Protein AF-A0A1G1ZSR1-F1 (afdb_monomer_lite)

Radius of gyration: 41.09 Å; chains: 1; bounding box: 73×26×122 Å

pLDDT: mean 76.78, std 14.33, range [36.69, 96.44]

Foldseek 3Di:
DDDDDDDPPPVVVVVVVVVVVVVVVVVVVVVVVVVVVVVVVVVVVVVVVVVVVVVVVVVVVVVVVVCVCVPPVNVVVVCVVVVNDDDPDPPVVVPPPVVVVVPDDDD

Secondary structure (DSSP, 8-state):
-------TTHHHHHHHHHHHHHHHHHHHHHHHHHHHHHHHHHHHHHHHHHHHHHHHHHHHHHHHHHHHHS-HHHHHHHHHHTT----SS-TTTTTTHHHHHTTPPP-

Sequence (107 aa):
MTILQPNKNKFHLDSIFVLLIGAAILAAVLNIYLYSNIVSLRHGLSDNTDALQKSQAVNAELKNGLYKILGFDNLKKVASELALVKEARPGYLEAGVSVAASNLPQP

Organism: NCBI:txid1798409

Structure (mmCIF, N/CA/C/O backbone):
data_AF-A0A1G1ZSR1-F1
#
_entry.id   AF-A0A1G1ZSR1-F1
#
loop_
_atom_site.group_PDB
_atom_site.id
_atom_site.type_symbol
_atom_site.label_atom_id
_atom_site.label_alt_id
_atom_site.label_comp_id
_atom_site.label_asym_id
_atom_site.label_entity_id
_atom_site.label_seq_id
_atom_site.pdbx_PDB_ins_code
_atom_site.Cartn_x
_atom_site.Cartn_y
_atom_site.Cartn_z
_atom_site.occupancy
_atom_site.B_iso_or_equiv
_atom_site.auth_seq_id
_atom_site.auth_comp_id
_atom_site.auth_asym_id
_atom_site.auth_atom_id
_atom_site.pdbx_PDB_model_num
ATOM 1 N N . MET A 1 1 ? 42.337 13.866 -63.599 1.00 36.69 1 MET A N 1
ATOM 2 C CA . MET A 1 1 ? 41.996 12.660 -62.815 1.00 36.69 1 MET A CA 1
ATOM 3 C C . MET A 1 1 ? 41.468 13.149 -61.476 1.00 36.69 1 MET A C 1
ATOM 5 O O . MET A 1 1 ? 42.222 13.785 -60.752 1.00 36.69 1 MET A O 1
ATOM 9 N N . THR A 1 2 ? 40.174 12.991 -61.203 1.00 52.00 2 THR A N 1
ATOM 10 C CA . THR A 1 2 ? 39.539 13.580 -60.012 1.00 52.00 2 THR A CA 1
ATOM 11 C C . THR A 1 2 ? 39.40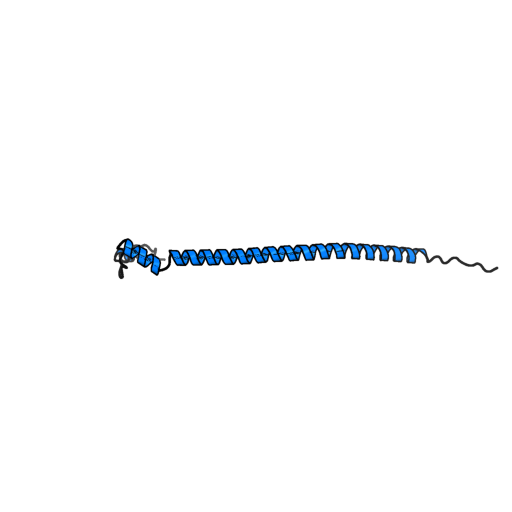2 12.498 -58.953 1.00 52.00 2 THR A C 1
ATOM 13 O O . THR A 1 2 ? 38.673 11.528 -59.142 1.00 52.00 2 THR A O 1
ATOM 16 N N . ILE A 1 3 ? 40.159 12.635 -57.868 1.00 59.31 3 ILE A N 1
ATOM 17 C CA . ILE A 1 3 ? 40.158 11.686 -56.757 1.00 59.31 3 ILE A CA 1
ATOM 18 C C . ILE A 1 3 ? 38.944 12.005 -55.880 1.00 59.31 3 ILE A C 1
ATOM 20 O O . ILE A 1 3 ? 38.925 13.022 -55.189 1.00 59.31 3 ILE A O 1
ATOM 24 N N . LEU A 1 4 ? 37.920 11.148 -55.920 1.00 64.50 4 LEU A N 1
ATOM 25 C CA . LEU A 1 4 ? 36.829 11.177 -54.947 1.00 64.50 4 LEU A CA 1
ATOM 26 C C . LEU A 1 4 ? 37.350 10.647 -53.608 1.00 64.50 4 LEU A C 1
ATOM 28 O O . LEU A 1 4 ? 37.679 9.470 -53.472 1.00 64.50 4 LEU A O 1
ATOM 32 N N . GLN A 1 5 ? 37.435 11.528 -52.616 1.00 64.94 5 GLN A N 1
ATOM 33 C CA . GLN A 1 5 ? 37.807 11.165 -51.254 1.00 64.94 5 GLN A CA 1
ATOM 34 C C . GLN A 1 5 ? 36.582 10.573 -50.527 1.00 64.94 5 GLN A C 1
ATOM 36 O O . GLN A 1 5 ? 35.525 11.207 -50.512 1.00 64.94 5 GLN A O 1
ATOM 41 N N . PRO A 1 6 ? 36.676 9.378 -49.915 1.00 64.94 6 PRO A N 1
ATOM 42 C CA . PRO A 1 6 ? 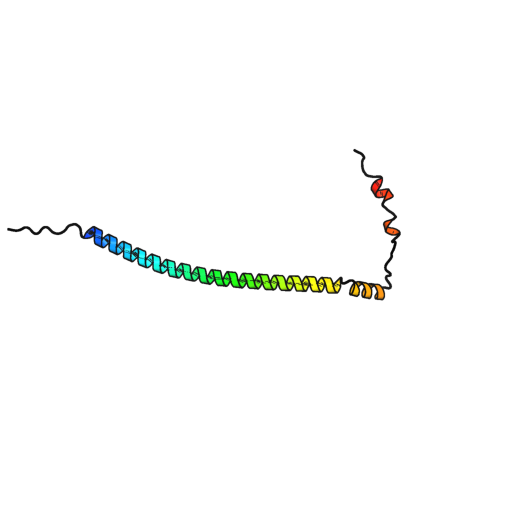35.559 8.797 -49.182 1.00 64.94 6 PRO A CA 1
ATOM 43 C C . PRO A 1 6 ? 35.329 9.564 -47.873 1.00 64.94 6 PRO A C 1
ATOM 45 O O . PRO A 1 6 ? 36.260 9.824 -47.110 1.00 64.94 6 PRO A O 1
ATOM 48 N N . ASN A 1 7 ? 34.070 9.925 -47.617 1.00 65.38 7 ASN A N 1
ATOM 49 C CA . ASN A 1 7 ? 33.633 10.627 -46.412 1.00 65.38 7 ASN A CA 1
ATOM 50 C C . ASN A 1 7 ? 33.918 9.779 -45.154 1.00 65.38 7 ASN A C 1
ATOM 52 O O . ASN A 1 7 ? 33.242 8.779 -44.908 1.00 65.38 7 ASN A O 1
ATOM 56 N N . LYS A 1 8 ? 34.912 10.197 -44.359 1.00 62.03 8 LYS A N 1
ATOM 57 C CA . LYS A 1 8 ? 35.401 9.495 -43.158 1.00 62.03 8 LYS A CA 1
ATOM 58 C C . LYS A 1 8 ? 34.501 9.652 -41.920 1.00 62.03 8 LYS A C 1
ATOM 60 O O . LYS A 1 8 ? 34.780 9.028 -40.904 1.00 62.03 8 LYS A O 1
ATOM 65 N N . ASN A 1 9 ? 33.422 10.443 -41.983 1.00 62.09 9 ASN A N 1
ATOM 66 C CA . ASN A 1 9 ? 32.630 10.815 -40.799 1.00 62.09 9 ASN A CA 1
ATOM 67 C C . ASN A 1 9 ? 31.387 9.937 -40.529 1.00 62.09 9 ASN A C 1
ATOM 69 O O . ASN A 1 9 ? 30.563 10.271 -39.682 1.00 62.09 9 ASN A O 1
ATOM 73 N N . LYS A 1 10 ? 31.212 8.820 -41.248 1.00 62.44 10 LYS A N 1
ATOM 74 C CA . LYS A 1 10 ? 30.015 7.965 -41.107 1.00 62.44 10 LYS A CA 1
ATOM 75 C C . LYS A 1 10 ? 29.951 7.205 -39.774 1.00 62.44 10 LYS A C 1
ATOM 77 O O . LYS A 1 10 ? 28.866 6.976 -39.258 1.00 62.44 10 LYS A O 1
ATOM 82 N N . PHE A 1 11 ? 31.103 6.885 -39.182 1.00 61.72 11 PHE A N 1
ATOM 83 C CA . PHE A 1 11 ? 31.181 6.016 -38.001 1.00 61.72 11 PHE A CA 1
ATOM 84 C C . PHE A 1 11 ? 30.565 6.642 -36.734 1.00 61.72 11 PHE A C 1
ATOM 86 O O . PHE A 1 11 ? 29.959 5.946 -35.923 1.00 61.72 11 PHE A O 1
ATOM 93 N N . HIS A 1 12 ? 30.676 7.966 -36.572 1.00 69.62 12 HIS A N 1
ATOM 94 C CA . HIS A 1 12 ? 30.125 8.660 -35.403 1.00 69.62 12 HIS A CA 1
ATOM 95 C C . HIS A 1 12 ? 28.597 8.775 -35.445 1.00 69.62 12 HIS A C 1
ATOM 97 O O . HIS A 1 12 ? 27.953 8.641 -34.406 1.00 69.62 12 HIS A O 1
ATOM 103 N N . LEU A 1 13 ? 28.011 8.986 -36.629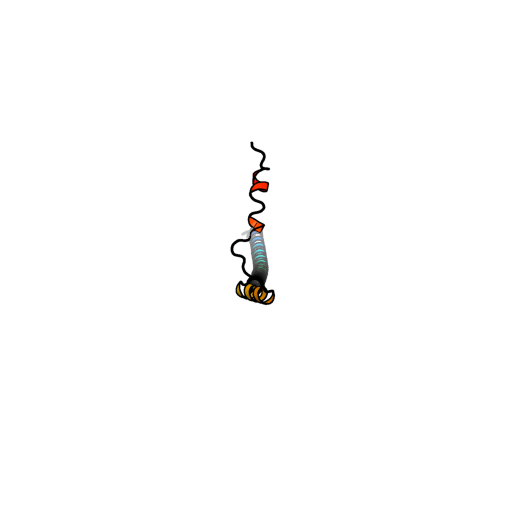 1.00 76.75 13 LEU A N 1
ATOM 104 C CA . LEU A 1 13 ? 26.558 9.099 -36.779 1.00 76.75 13 LEU A CA 1
ATOM 105 C C . LEU A 1 13 ? 25.860 7.762 -36.512 1.00 76.75 13 LEU A C 1
ATOM 107 O O . LEU A 1 13 ? 24.897 7.735 -35.749 1.00 76.75 13 LEU A O 1
ATOM 111 N N . ASP A 1 14 ? 26.384 6.656 -37.042 1.00 80.75 14 ASP A N 1
ATOM 112 C CA . ASP A 1 14 ? 25.817 5.323 -36.796 1.00 80.75 14 ASP A CA 1
ATOM 113 C C . ASP A 1 14 ? 25.849 4.962 -35.302 1.00 80.75 14 ASP A C 1
ATOM 115 O O . ASP A 1 14 ? 24.861 4.471 -34.754 1.00 80.75 14 ASP A O 1
ATOM 119 N N . SER A 1 15 ? 26.939 5.291 -34.599 1.00 83.56 15 SER A N 1
ATOM 120 C CA . SER A 1 15 ? 27.039 5.059 -33.153 1.00 83.56 15 SER A CA 1
ATOM 121 C C . SER A 1 15 ? 26.015 5.868 -32.347 1.00 83.56 15 SER A C 1
ATOM 123 O O . SER A 1 15 ? 25.496 5.367 -31.349 1.00 83.56 15 SER A O 1
ATOM 125 N N . ILE A 1 16 ? 25.714 7.103 -32.761 1.00 88.44 16 ILE A N 1
ATOM 126 C CA . ILE A 1 16 ? 24.693 7.939 -32.114 1.00 88.44 16 ILE A CA 1
ATOM 127 C C . ILE A 1 16 ? 23.299 7.342 -32.330 1.00 88.44 16 ILE A C 1
ATOM 129 O O . ILE A 1 16 ? 22.515 7.279 -31.385 1.00 88.44 16 ILE A O 1
ATOM 133 N N . PHE A 1 17 ? 22.995 6.860 -33.538 1.00 89.94 17 PHE A N 1
ATOM 134 C CA . PHE A 1 17 ? 21.707 6.225 -33.827 1.00 89.94 17 PHE A CA 1
ATOM 135 C C . PHE A 1 17 ? 21.486 4.957 -33.001 1.00 89.94 17 PHE A C 1
ATOM 137 O O . PHE A 1 17 ? 20.409 4.781 -32.433 1.00 89.94 17 PHE A O 1
ATOM 144 N N . VAL A 1 18 ? 22.508 4.109 -32.868 1.00 92.12 18 VAL A N 1
ATOM 145 C CA . VAL A 1 18 ? 22.430 2.902 -32.029 1.00 92.12 18 VAL A CA 1
ATOM 146 C C . VAL A 1 18 ? 22.172 3.265 -30.565 1.00 92.12 18 VAL A C 1
ATOM 148 O O . VAL A 1 18 ? 21.327 2.647 -29.916 1.00 92.12 18 VAL A O 1
ATOM 151 N N . LEU A 1 19 ? 22.839 4.302 -30.052 1.00 94.31 19 LEU A N 1
ATOM 152 C CA . LEU A 1 19 ? 22.633 4.777 -28.684 1.00 94.31 19 LEU A CA 1
ATOM 153 C C . LEU A 1 19 ? 21.216 5.328 -28.473 1.00 94.31 19 LEU A C 1
ATOM 155 O O . LEU A 1 19 ? 20.590 5.025 -27.460 1.00 94.31 19 LEU A O 1
ATOM 159 N N . LEU A 1 20 ? 20.687 6.084 -29.437 1.00 95.19 20 LEU A N 1
ATOM 160 C CA . LEU A 1 20 ? 19.323 6.618 -29.396 1.00 95.19 20 LEU A CA 1
ATOM 161 C C . LEU A 1 20 ? 18.270 5.506 -29.380 1.00 95.19 20 LEU A C 1
ATOM 163 O O . LEU A 1 20 ? 17.332 5.554 -28.585 1.00 95.19 20 LEU A O 1
ATOM 167 N N . ILE A 1 21 ? 18.445 4.487 -30.221 1.00 95.25 21 ILE A N 1
ATOM 168 C CA . ILE A 1 21 ? 17.553 3.323 -30.269 1.00 95.25 21 ILE A CA 1
ATOM 169 C C . ILE A 1 21 ? 17.622 2.553 -28.945 1.00 95.25 21 ILE A C 1
ATOM 171 O O . ILE A 1 21 ? 16.584 2.219 -28.373 1.00 95.25 21 ILE A O 1
ATOM 175 N N . GLY A 1 22 ? 18.826 2.327 -28.412 1.00 95.75 22 GLY A N 1
ATOM 176 C CA . GLY A 1 22 ? 19.009 1.686 -27.110 1.00 95.75 22 GLY A CA 1
ATOM 177 C C . GLY A 1 22 ? 18.342 2.464 -25.972 1.00 95.75 22 GLY A C 1
ATOM 178 O O . GLY A 1 22 ? 17.633 1.879 -25.153 1.00 95.75 22 GLY A O 1
ATOM 179 N N . ALA A 1 23 ? 18.497 3.790 -25.955 1.00 95.25 23 ALA A N 1
ATOM 180 C CA . ALA A 1 23 ? 17.854 4.663 -24.978 1.00 95.25 23 ALA A CA 1
ATOM 181 C C . ALA A 1 23 ? 16.321 4.628 -25.086 1.00 95.25 23 ALA A C 1
ATOM 183 O O . ALA A 1 23 ? 15.640 4.577 -24.064 1.00 95.25 23 ALA A O 1
ATOM 184 N N . ALA A 1 24 ? 15.770 4.597 -26.303 1.00 95.75 24 ALA A N 1
ATOM 185 C CA . ALA A 1 24 ? 14.328 4.501 -26.523 1.00 95.75 24 ALA A CA 1
ATOM 186 C C . ALA A 1 24 ? 13.751 3.171 -26.010 1.00 95.75 24 ALA A C 1
ATOM 188 O O . ALA A 1 24 ? 12.708 3.160 -25.355 1.00 95.75 24 ALA A O 1
ATOM 189 N N . ILE A 1 25 ? 14.449 2.056 -26.247 1.00 96.44 25 ILE A N 1
ATOM 190 C CA . ILE A 1 25 ? 14.047 0.736 -25.743 1.00 96.44 25 ILE A CA 1
ATOM 191 C C . ILE A 1 25 ? 14.099 0.711 -24.212 1.00 96.44 25 ILE A C 1
ATOM 193 O O . ILE A 1 25 ? 13.139 0.285 -23.572 1.00 96.44 25 ILE A O 1
ATOM 197 N N . LEU A 1 26 ? 15.181 1.216 -23.613 1.00 96.19 26 LEU A N 1
ATOM 198 C CA . LEU A 1 26 ? 15.302 1.318 -22.157 1.00 96.19 26 LEU A CA 1
ATOM 199 C C . LEU A 1 26 ? 14.186 2.170 -21.551 1.00 96.19 26 LEU A C 1
ATOM 201 O O . LEU A 1 26 ? 13.580 1.764 -20.561 1.00 96.19 26 LEU A O 1
ATOM 205 N N . ALA A 1 27 ? 13.876 3.314 -22.162 1.00 95.12 27 ALA A N 1
ATOM 206 C CA . ALA A 1 27 ? 12.787 4.178 -21.724 1.00 95.12 27 ALA A CA 1
ATOM 207 C C . ALA A 1 27 ? 11.428 3.466 -21.796 1.00 95.12 27 ALA A C 1
ATOM 209 O O . ALA A 1 27 ? 10.634 3.583 -20.864 1.00 95.12 27 ALA A O 1
ATOM 210 N N . ALA A 1 28 ? 11.168 2.690 -22.853 1.00 95.00 28 ALA A N 1
ATOM 211 C CA . ALA A 1 28 ? 9.933 1.919 -22.986 1.00 95.00 28 ALA A CA 1
ATOM 212 C C . ALA A 1 28 ? 9.799 0.850 -21.888 1.00 95.00 28 ALA A C 1
ATOM 214 O O . ALA A 1 28 ? 8.752 0.752 -21.247 1.00 95.00 28 ALA A O 1
ATOM 215 N N . VAL A 1 29 ? 10.869 0.095 -21.618 1.00 95.50 29 VAL A N 1
ATOM 216 C CA . VAL A 1 29 ? 10.890 -0.925 -20.555 1.00 95.50 29 VAL A CA 1
ATOM 217 C C . VAL A 1 29 ? 10.690 -0.290 -19.178 1.00 95.50 29 VAL A C 1
ATOM 219 O O . VAL A 1 29 ? 9.869 -0.765 -18.392 1.00 95.50 29 VAL A O 1
ATOM 222 N N . LEU A 1 30 ? 11.386 0.817 -18.898 1.00 94.94 30 LEU A N 1
AT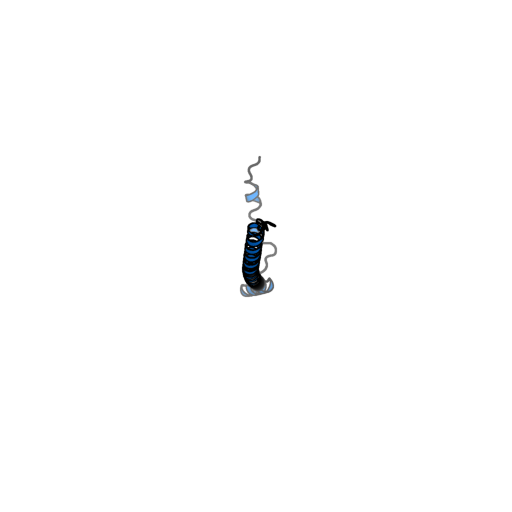OM 223 C CA . LEU A 1 30 ? 11.217 1.584 -17.663 1.00 94.94 30 LEU A CA 1
ATOM 224 C C . LEU A 1 30 ? 9.780 2.068 -17.491 1.00 94.94 30 LEU A C 1
ATOM 226 O O . LEU A 1 30 ? 9.240 1.974 -16.395 1.00 94.94 30 LEU A O 1
ATOM 230 N N . ASN A 1 31 ? 9.144 2.549 -18.557 1.00 93.50 31 ASN A N 1
ATOM 231 C CA . ASN A 1 31 ? 7.777 3.051 -18.495 1.00 93.50 31 ASN A CA 1
ATOM 232 C C . ASN A 1 31 ? 6.782 1.942 -18.115 1.00 93.50 31 ASN A C 1
ATOM 234 O O . ASN A 1 31 ? 5.982 2.114 -17.197 1.00 93.50 31 ASN A O 1
ATOM 238 N N . ILE A 1 32 ? 6.906 0.765 -18.737 1.00 93.75 32 ILE A N 1
ATOM 239 C CA . ILE A 1 32 ? 6.093 -0.413 -18.395 1.00 93.75 32 ILE A CA 1
ATOM 240 C C . ILE A 1 32 ? 6.308 -0.808 -16.926 1.00 93.75 32 ILE A C 1
ATOM 242 O O . ILE A 1 32 ? 5.344 -1.033 -16.191 1.00 93.75 32 ILE A O 1
ATOM 246 N N . TYR A 1 33 ? 7.564 -0.846 -16.473 1.00 94.81 33 TYR A N 1
ATOM 247 C CA . TYR A 1 33 ? 7.900 -1.185 -15.091 1.00 94.81 33 TYR A CA 1
ATOM 248 C C . TYR A 1 33 ? 7.356 -0.163 -14.080 1.00 94.81 33 TYR A C 1
ATOM 250 O O . TYR A 1 33 ? 6.789 -0.546 -13.052 1.00 94.81 33 TYR A O 1
ATOM 258 N N . LEU A 1 34 ? 7.488 1.137 -14.365 1.00 92.88 34 LEU A N 1
ATOM 259 C CA . LEU A 1 34 ? 6.939 2.202 -13.525 1.00 92.88 34 LEU A CA 1
ATOM 260 C C . LEU A 1 34 ? 5.419 2.103 -13.449 1.00 92.88 34 LEU A C 1
ATOM 262 O O . LEU A 1 34 ? 4.864 2.172 -12.355 1.00 92.88 34 LEU A O 1
ATOM 266 N N . TYR A 1 35 ? 4.750 1.902 -14.584 1.00 93.12 35 TYR A N 1
ATOM 267 C CA . TYR A 1 35 ? 3.300 1.769 -14.623 1.00 93.12 35 TYR A CA 1
ATOM 268 C C . TYR A 1 35 ? 2.823 0.594 -13.765 1.00 93.12 35 TYR A C 1
ATOM 270 O O . TYR A 1 35 ? 1.945 0.765 -12.919 1.00 93.12 35 TYR A O 1
ATOM 278 N N . SER A 1 36 ? 3.455 -0.576 -13.909 1.00 90.62 36 SER A N 1
ATOM 279 C CA . SER A 1 36 ? 3.126 -1.754 -13.102 1.00 90.62 36 SER A CA 1
ATOM 280 C C . SER A 1 36 ? 3.300 -1.491 -11.604 1.00 90.62 36 SER A C 1
ATOM 282 O O . SER A 1 36 ? 2.440 -1.869 -10.807 1.00 90.62 36 SER A O 1
ATOM 284 N N . ASN A 1 37 ? 4.379 -0.809 -11.207 1.00 89.19 37 ASN A N 1
ATOM 285 C CA . ASN A 1 37 ? 4.594 -0.449 -9.807 1.00 89.19 37 ASN A CA 1
ATOM 286 C C . ASN A 1 37 ? 3.551 0.543 -9.304 1.00 89.19 37 ASN A C 1
ATOM 288 O O . ASN A 1 37 ? 2.986 0.332 -8.241 1.00 89.19 37 ASN A O 1
ATOM 292 N N . ILE A 1 38 ? 3.244 1.592 -10.066 1.00 92.38 38 ILE A N 1
ATOM 293 C CA . ILE A 1 38 ? 2.239 2.592 -9.681 1.00 92.38 38 ILE A CA 1
ATOM 294 C C . ILE A 1 38 ? 0.872 1.934 -9.473 1.00 92.38 38 ILE A C 1
ATOM 296 O O . ILE A 1 38 ? 0.198 2.209 -8.479 1.00 92.38 38 ILE A O 1
ATOM 300 N N . VAL A 1 39 ? 0.469 1.031 -10.370 1.00 90.44 39 VAL A N 1
ATOM 301 C CA . VAL A 1 39 ? -0.790 0.288 -10.238 1.00 90.44 39 VAL A CA 1
ATOM 302 C C . VAL A 1 39 ? -0.773 -0.613 -9.001 1.00 90.44 39 VAL A C 1
ATOM 304 O O . VAL A 1 39 ? -1.753 -0.621 -8.253 1.00 90.44 39 VAL A O 1
ATOM 307 N N . SER A 1 40 ? 0.330 -1.323 -8.744 1.00 86.19 40 SER A N 1
ATOM 308 C CA . SER A 1 40 ? 0.480 -2.162 -7.548 1.00 86.19 40 SER A CA 1
ATOM 309 C C . SER A 1 40 ? 0.459 -1.340 -6.257 1.00 86.19 40 SER A C 1
ATOM 311 O O . SER A 1 40 ? -0.213 -1.723 -5.301 1.00 86.19 40 SER A O 1
ATOM 313 N N . LEU A 1 41 ? 1.146 -0.193 -6.225 1.00 86.25 41 LEU A N 1
ATOM 314 C CA . LEU A 1 41 ? 1.131 0.724 -5.085 1.00 86.25 41 LEU A CA 1
ATOM 315 C C . LEU A 1 41 ? -0.280 1.251 -4.835 1.00 86.25 41 LEU A C 1
ATOM 317 O O . LEU A 1 41 ? -0.705 1.328 -3.687 1.00 86.25 41 LEU A O 1
ATOM 321 N N . ARG A 1 42 ? -1.022 1.593 -5.893 1.00 85.88 42 ARG A N 1
ATOM 322 C CA . ARG A 1 42 ? -2.393 2.097 -5.771 1.00 85.88 42 ARG A CA 1
ATOM 323 C C . ARG A 1 42 ? -3.340 1.053 -5.182 1.00 85.88 42 ARG A C 1
ATOM 325 O O . ARG A 1 42 ? -4.150 1.410 -4.333 1.00 85.88 42 ARG A O 1
ATOM 332 N N . HIS A 1 43 ? -3.221 -0.209 -5.593 1.00 84.25 43 HIS A N 1
ATOM 333 C CA . HIS A 1 43 ? -3.992 -1.300 -4.988 1.00 84.25 43 HIS A CA 1
ATOM 334 C C . HIS A 1 43 ? -3.607 -1.501 -3.521 1.00 84.25 43 HIS A C 1
ATOM 336 O O . HIS A 1 43 ? -4.480 -1.473 -2.662 1.00 84.25 43 HIS A O 1
ATOM 342 N N . GLY A 1 44 ? -2.307 -1.563 -3.212 1.00 82.06 44 GLY A N 1
ATOM 343 C CA . GLY A 1 44 ? -1.845 -1.685 -1.827 1.00 82.06 44 GLY A CA 1
ATOM 344 C C . GLY A 1 44 ? -2.296 -0.521 -0.936 1.00 82.06 44 GLY A C 1
ATOM 345 O O . GLY A 1 44 ? -2.651 -0.729 0.219 1.00 82.06 44 GLY A O 1
ATOM 346 N N . LEU A 1 45 ? -2.330 0.709 -1.454 1.00 81.62 45 LEU A N 1
ATOM 347 C CA . LEU A 1 45 ? -2.883 1.865 -0.742 1.00 81.62 45 LEU A CA 1
ATOM 348 C C . LEU A 1 45 ? -4.384 1.700 -0.473 1.00 81.62 45 LEU A C 1
ATOM 350 O O . LEU A 1 45 ? -4.809 1.964 0.647 1.00 81.62 45 LEU A O 1
ATOM 354 N N . SER A 1 46 ? -5.156 1.233 -1.460 1.00 82.88 46 SER A N 1
ATOM 355 C CA . SER A 1 46 ? -6.596 0.976 -1.313 1.00 82.88 46 SER A CA 1
ATOM 356 C C . SER A 1 46 ? -6.879 -0.076 -0.239 1.00 82.88 46 SER A C 1
ATOM 358 O O . SER A 1 46 ? -7.673 0.162 0.670 1.00 82.88 46 SER A O 1
ATOM 360 N N . ASP A 1 47 ? -6.166 -1.200 -0.280 1.00 83.69 47 ASP A N 1
ATOM 361 C CA . ASP A 1 47 ? -6.344 -2.282 0.690 1.00 83.69 47 ASP A CA 1
ATOM 362 C C . ASP A 1 47 ? -6.001 -1.815 2.114 1.00 83.69 47 ASP A C 1
ATOM 364 O O . ASP A 1 47 ? -6.697 -2.132 3.082 1.00 83.69 47 ASP A O 1
ATOM 368 N N . ASN A 1 48 ? -4.953 -0.994 2.253 1.00 77.31 48 ASN A N 1
ATOM 369 C CA . ASN A 1 48 ? -4.588 -0.394 3.534 1.00 77.31 48 ASN A CA 1
ATOM 370 C C . ASN A 1 48 ? -5.638 0.613 4.029 1.00 77.31 48 ASN A C 1
ATOM 372 O O . ASN A 1 48 ? -5.917 0.659 5.229 1.00 77.31 48 ASN A O 1
ATOM 376 N N . THR A 1 49 ? -6.246 1.407 3.142 1.00 81.19 49 THR A N 1
ATOM 377 C CA . THR A 1 49 ? -7.327 2.322 3.538 1.00 81.19 49 THR A CA 1
ATOM 378 C C . THR A 1 49 ? -8.571 1.572 4.001 1.00 81.19 49 THR A C 1
ATOM 380 O O . THR A 1 49 ? -9.154 1.948 5.019 1.00 81.19 49 THR A O 1
ATOM 383 N N . ASP A 1 50 ? -8.925 0.474 3.337 1.00 83.06 50 ASP A N 1
ATOM 384 C CA . ASP A 1 50 ? -10.063 -0.362 3.721 1.00 83.06 50 ASP A CA 1
ATOM 385 C C . ASP A 1 50 ? -9.813 -1.050 5.069 1.00 83.06 50 ASP A C 1
ATOM 387 O O . ASP A 1 50 ? -10.689 -1.081 5.941 1.00 83.06 50 ASP A O 1
ATOM 391 N N . ALA A 1 51 ? -8.587 -1.529 5.301 1.00 82.62 51 ALA A N 1
ATOM 392 C CA . ALA A 1 51 ? -8.183 -2.085 6.588 1.00 82.62 51 ALA A CA 1
ATOM 393 C C . ALA A 1 51 ? -8.268 -1.048 7.724 1.00 82.62 51 ALA A C 1
ATOM 395 O O . ALA A 1 51 ? -8.749 -1.365 8.816 1.00 82.62 51 ALA A O 1
ATOM 396 N N . LEU A 1 52 ? -7.859 0.202 7.473 1.00 84.25 52 LEU A N 1
ATOM 397 C CA . LEU A 1 52 ? -7.976 1.293 8.445 1.00 84.25 52 LEU A CA 1
ATOM 398 C C . LEU A 1 52 ? -9.434 1.640 8.750 1.00 84.25 52 LEU A C 1
ATOM 400 O O . LEU A 1 52 ? -9.784 1.779 9.922 1.00 84.25 52 LEU A O 1
ATOM 404 N N . GLN A 1 53 ? -10.293 1.736 7.734 1.00 85.75 53 GLN A N 1
ATOM 405 C CA . GLN A 1 53 ? -11.722 1.993 7.937 1.00 85.75 53 GLN A CA 1
ATOM 406 C C . GLN A 1 53 ? -12.386 0.870 8.734 1.00 85.75 53 GLN A C 1
ATOM 408 O O . GLN A 1 53 ? -13.111 1.134 9.694 1.00 85.75 53 GLN A O 1
ATOM 413 N N . LYS A 1 54 ? -12.081 -0.390 8.405 1.00 88.38 54 LYS A N 1
ATOM 414 C CA . LYS A 1 54 ? -12.578 -1.549 9.152 1.00 88.38 54 LYS A CA 1
ATOM 415 C C . LYS A 1 54 ? -12.105 -1.523 10.604 1.00 88.38 54 LYS A C 1
ATOM 417 O O . LYS A 1 54 ? -12.896 -1.772 11.509 1.00 88.38 54 LYS A O 1
ATOM 422 N N . SER A 1 55 ? -10.840 -1.179 10.841 1.00 81.19 55 SER A N 1
ATOM 423 C CA . SER A 1 55 ? -10.287 -1.039 12.191 1.00 81.19 55 SER A CA 1
ATOM 424 C C . SER A 1 55 ? -10.977 0.079 12.983 1.00 81.19 55 SER A C 1
ATOM 426 O O . SER A 1 55 ? -11.348 -0.121 14.141 1.00 81.19 55 SER A O 1
ATOM 428 N N . GLN A 1 56 ? -11.239 1.231 12.358 1.00 87.25 56 GLN A N 1
ATOM 429 C CA . GLN A 1 56 ? -11.995 2.319 12.984 1.00 87.25 56 GLN A CA 1
ATOM 430 C C . GLN A 1 56 ? -13.430 1.906 13.321 1.00 87.25 56 GLN A C 1
ATOM 432 O O . GLN A 1 56 ? -13.890 2.184 14.428 1.00 87.25 56 GLN A O 1
ATOM 437 N N . ALA A 1 57 ? -14.114 1.208 12.411 1.00 89.19 57 ALA A N 1
ATOM 438 C CA . ALA A 1 57 ? -15.460 0.697 12.646 1.00 89.19 57 ALA A CA 1
ATOM 439 C C . ALA A 1 57 ? -15.488 -0.283 13.829 1.00 89.19 57 ALA A C 1
ATOM 441 O O . ALA A 1 57 ? -16.286 -0.109 14.746 1.00 89.19 57 ALA A O 1
ATOM 442 N N . VAL A 1 58 ? -14.555 -1.241 13.878 1.00 89.62 58 VAL A N 1
ATOM 443 C CA . VAL A 1 58 ? -14.423 -2.181 15.006 1.00 89.62 58 VAL A CA 1
ATOM 444 C C . VAL A 1 58 ? -14.099 -1.448 16.311 1.00 89.62 58 VAL A C 1
ATOM 446 O O . VAL A 1 58 ? -14.641 -1.789 17.360 1.00 89.62 58 VAL A O 1
ATOM 449 N N . ASN A 1 59 ? -13.256 -0.412 16.279 1.00 90.12 59 ASN A N 1
ATOM 450 C CA . ASN A 1 59 ? -12.959 0.392 17.465 1.00 90.12 59 ASN A CA 1
ATOM 451 C C . ASN A 1 59 ? -14.199 1.136 17.981 1.00 90.12 59 ASN A C 1
ATOM 453 O O . ASN A 1 59 ? -14.443 1.168 19.189 1.00 90.12 59 ASN A O 1
ATOM 457 N N . ALA A 1 60 ? -14.981 1.724 17.075 1.00 86.19 60 ALA A N 1
ATOM 458 C CA . ALA A 1 60 ? -16.225 2.403 17.408 1.00 86.19 60 ALA A CA 1
ATOM 459 C C . ALA A 1 60 ? -17.263 1.421 17.970 1.00 86.19 60 ALA A C 1
ATOM 461 O O . ALA A 1 60 ? -17.869 1.709 18.999 1.00 86.19 60 ALA A O 1
ATOM 462 N N . GLU A 1 61 ? -17.408 0.245 17.356 1.00 87.75 61 GLU A N 1
ATOM 463 C CA . GLU A 1 61 ? -18.261 -0.851 17.830 1.00 87.75 61 GLU A CA 1
ATOM 464 C C . GLU A 1 61 ? -17.868 -1.277 19.251 1.00 87.75 61 GLU A C 1
ATOM 466 O O . GLU A 1 61 ? -18.714 -1.339 20.141 1.00 87.75 61 GLU A O 1
ATOM 471 N N . LEU A 1 62 ? -16.570 -1.488 19.496 1.00 88.06 62 LEU A N 1
ATOM 472 C CA . LEU A 1 62 ? -16.048 -1.889 20.799 1.00 88.06 62 LEU A CA 1
ATOM 473 C C . LEU A 1 62 ? -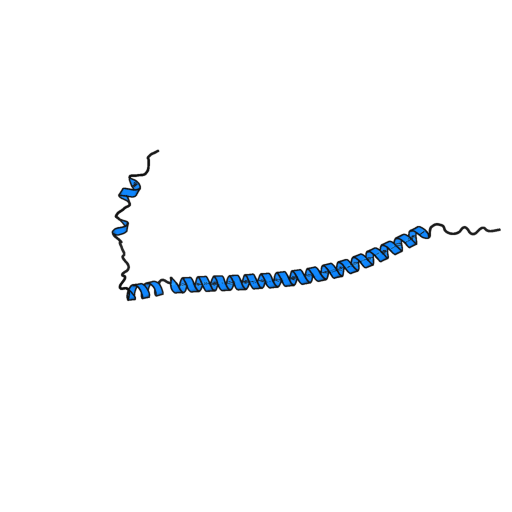16.309 -0.826 21.868 1.00 88.06 62 LEU A C 1
ATOM 475 O O . LEU A 1 62 ? -16.782 -1.151 22.955 1.00 88.06 62 LEU A O 1
ATOM 479 N N . LYS A 1 63 ? -16.042 0.450 21.559 1.00 84.50 63 LYS A N 1
ATOM 480 C CA . LYS A 1 63 ? -16.359 1.571 22.455 1.00 84.50 63 LYS A CA 1
ATOM 481 C C . LYS A 1 63 ? -17.849 1.623 22.759 1.00 84.50 63 LYS A C 1
ATOM 483 O O . LYS A 1 63 ? -18.226 1.775 23.915 1.00 84.50 63 LYS A O 1
ATOM 488 N N . ASN A 1 64 ? -18.693 1.459 21.746 1.00 85.38 64 ASN A N 1
ATOM 489 C CA . ASN A 1 64 ? -20.139 1.478 21.916 1.00 85.38 64 ASN A CA 1
ATOM 490 C C . ASN A 1 64 ? -20.622 0.289 22.766 1.00 85.38 64 ASN A C 1
ATOM 492 O O . ASN A 1 64 ? -21.467 0.455 23.640 1.00 85.38 64 ASN A O 1
ATOM 496 N N . GLY A 1 65 ? -20.036 -0.898 22.584 1.00 84.69 65 GLY A N 1
ATOM 497 C CA . GLY A 1 65 ? -20.259 -2.064 23.441 1.00 84.69 65 GLY A CA 1
ATOM 498 C C . GLY A 1 65 ? -19.851 -1.811 24.894 1.00 84.69 65 GLY A C 1
ATOM 499 O O . GLY A 1 65 ? -20.631 -2.075 25.807 1.00 84.69 65 GLY A O 1
ATOM 500 N N . LEU A 1 66 ? -18.677 -1.216 25.113 1.00 84.38 66 LEU A N 1
ATOM 501 C CA . LEU A 1 66 ? -18.206 -0.808 26.438 1.00 84.38 66 LEU A CA 1
ATOM 502 C C . LEU A 1 66 ? -19.159 0.189 27.100 1.00 84.38 66 LEU A C 1
ATOM 504 O O . LEU A 1 66 ? -19.544 -0.014 28.247 1.00 84.38 66 LEU A O 1
ATOM 508 N N . TYR A 1 67 ? -19.583 1.229 26.382 1.00 83.12 67 TYR A N 1
ATOM 509 C CA . TYR A 1 67 ? -20.535 2.212 26.902 1.00 83.12 67 TYR A CA 1
ATOM 510 C C . TYR A 1 67 ? -21.925 1.631 27.135 1.00 83.12 67 TYR A C 1
ATOM 512 O O . TYR A 1 67 ? -22.607 2.068 28.055 1.00 83.12 67 TYR A O 1
ATOM 520 N N . LYS A 1 68 ? -22.349 0.626 26.363 1.00 81.81 68 LYS A N 1
ATOM 521 C CA . LYS A 1 68 ? -23.571 -0.119 26.673 1.00 81.81 68 LYS A CA 1
ATOM 522 C C . LYS A 1 68 ? -23.420 -0.870 27.991 1.00 81.81 68 LYS A C 1
ATOM 524 O O . LYS A 1 68 ? -24.297 -0.755 28.833 1.00 81.81 68 LYS A O 1
ATOM 529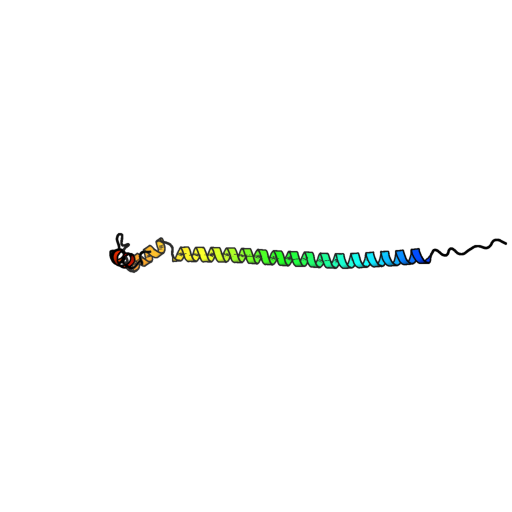 N N . ILE A 1 69 ? -22.325 -1.595 28.206 1.00 78.31 69 ILE A N 1
ATOM 530 C CA . ILE A 1 69 ? -22.124 -2.385 29.433 1.00 78.31 69 ILE A CA 1
ATOM 531 C C . ILE A 1 69 ? -21.960 -1.478 30.662 1.00 78.31 69 ILE A C 1
ATOM 533 O O . ILE A 1 69 ? -22.616 -1.683 31.678 1.00 78.31 69 ILE A O 1
ATOM 537 N N . LEU A 1 70 ? -21.109 -0.458 30.555 1.00 76.94 70 LEU A N 1
ATOM 538 C CA . LEU A 1 70 ? -20.775 0.473 31.638 1.00 76.94 70 LEU A CA 1
ATOM 539 C C . LEU A 1 70 ? -21.732 1.667 31.731 1.00 76.94 70 LEU A C 1
ATOM 541 O O . LEU A 1 70 ? -21.532 2.568 32.546 1.00 76.94 70 LEU A O 1
ATOM 545 N N . GLY A 1 71 ? -22.751 1.705 30.877 1.00 77.12 71 GLY A N 1
ATOM 546 C CA . GLY A 1 71 ? -23.727 2.779 30.842 1.00 77.12 71 GLY A CA 1
ATOM 547 C C . GLY A 1 71 ? -24.424 2.907 32.188 1.00 77.12 71 GLY A C 1
ATOM 548 O O . GLY A 1 71 ? -24.809 1.909 32.799 1.00 77.12 71 GLY A O 1
ATOM 549 N N . PHE A 1 72 ? -24.605 4.149 32.636 1.00 68.88 72 PHE A N 1
ATOM 550 C CA . PHE A 1 72 ? -25.197 4.472 33.936 1.00 68.88 72 PHE A CA 1
ATOM 551 C C . PHE A 1 72 ? -26.550 3.780 34.152 1.00 68.88 72 PHE A C 1
ATOM 553 O O . PHE A 1 72 ? -26.857 3.373 35.268 1.00 68.88 72 PHE A O 1
ATOM 560 N N . ASP A 1 73 ? -27.328 3.589 33.085 1.00 72.75 73 ASP A N 1
ATOM 561 C CA . ASP A 1 73 ? -28.623 2.906 33.123 1.00 72.75 73 ASP A CA 1
ATOM 562 C C . ASP A 1 73 ? -28.501 1.403 33.404 1.00 72.75 73 ASP A C 1
ATOM 564 O O . ASP A 1 73 ? -29.275 0.858 34.194 1.00 72.75 73 ASP A O 1
ATOM 568 N N . ASN A 1 74 ? -27.504 0.731 32.820 1.00 69.94 74 ASN A N 1
ATOM 569 C CA . ASN A 1 74 ? -27.240 -0.682 33.091 1.00 69.94 74 ASN A CA 1
ATOM 570 C C . ASN A 1 74 ? -26.582 -0.873 34.457 1.00 69.94 74 ASN A C 1
ATOM 572 O O . ASN A 1 74 ? -26.985 -1.765 35.198 1.00 69.94 74 ASN A O 1
ATOM 576 N N . LEU A 1 75 ? -25.671 0.019 34.855 1.00 71.62 75 LEU A N 1
ATOM 577 C CA . LEU A 1 75 ? -25.142 0.037 36.220 1.00 71.62 75 LEU A CA 1
ATOM 578 C C . LEU A 1 75 ? -26.250 0.254 37.255 1.00 71.62 75 LEU A C 1
ATOM 580 O O . LEU A 1 75 ? -26.231 -0.377 38.304 1.00 71.62 75 LEU A O 1
ATOM 584 N N . LYS A 1 76 ? -27.233 1.112 36.966 1.00 72.75 76 LYS A N 1
ATOM 585 C CA . LYS A 1 76 ? -28.369 1.368 37.858 1.00 72.75 76 LYS A CA 1
ATOM 586 C C . LYS A 1 76 ? -29.304 0.164 37.950 1.00 72.75 76 LYS A C 1
ATOM 588 O O . LYS A 1 76 ? -29.775 -0.120 39.045 1.00 72.75 76 LYS A O 1
ATOM 593 N N . LYS A 1 77 ? -29.524 -0.561 36.844 1.00 75.50 77 LYS A N 1
ATOM 594 C CA . LYS A 1 77 ? -30.251 -1.843 36.846 1.00 75.50 77 LYS A CA 1
ATOM 595 C C . LYS A 1 77 ? -29.540 -2.902 37.683 1.00 75.50 77 LYS A C 1
ATOM 597 O O . LYS A 1 77 ? -30.148 -3.449 38.596 1.00 75.50 77 LYS A O 1
ATOM 602 N N . VAL A 1 78 ? -28.251 -3.124 37.434 1.00 75.44 78 VAL A N 1
ATOM 603 C CA . VAL A 1 78 ? -27.436 -4.083 38.196 1.00 75.44 78 VAL A CA 1
ATOM 604 C C . VAL A 1 78 ? -27.374 -3.690 39.676 1.00 75.44 78 VAL A C 1
ATOM 606 O O . VAL A 1 78 ? -27.536 -4.538 40.547 1.00 75.44 78 VAL A O 1
ATOM 609 N N . ALA A 1 79 ? -27.238 -2.398 39.983 1.00 73.62 79 ALA A N 1
ATOM 610 C CA . ALA A 1 79 ? -27.296 -1.897 41.352 1.00 73.62 79 ALA A CA 1
ATOM 611 C C . ALA A 1 79 ? -28.665 -2.152 41.999 1.00 73.62 79 ALA A C 1
ATOM 613 O O . ALA A 1 79 ? -28.716 -2.604 43.136 1.00 73.62 79 ALA A O 1
ATOM 614 N N . SER A 1 80 ? -29.772 -1.939 41.280 1.00 74.44 80 SER A N 1
ATOM 615 C CA . SER A 1 80 ? -31.107 -2.240 41.806 1.00 74.44 80 SER A CA 1
ATOM 616 C C . SER A 1 80 ? -31.362 -3.738 42.007 1.00 74.44 80 SER A C 1
ATOM 618 O O . SER A 1 80 ? -32.004 -4.100 42.987 1.00 74.44 80 SER A O 1
ATOM 620 N N . GLU A 1 81 ? -30.828 -4.608 41.144 1.00 78.12 81 GLU A N 1
ATOM 621 C CA . GLU A 1 81 ? -30.913 -6.071 41.294 1.00 78.12 81 GLU A CA 1
ATOM 622 C C . GLU A 1 81 ? -30.090 -6.578 42.485 1.00 78.12 81 GLU A C 1
ATOM 624 O O . GLU A 1 81 ? -30.504 -7.500 43.182 1.00 78.12 81 GLU A O 1
ATOM 629 N N . LEU A 1 82 ? -28.951 -5.940 42.762 1.00 80.69 82 LEU A N 1
ATOM 630 C CA . LEU A 1 82 ? -28.080 -6.242 43.902 1.00 80.69 82 LEU A CA 1
ATOM 631 C C . LEU A 1 82 ? -28.456 -5.467 45.179 1.00 80.69 82 LEU A C 1
ATOM 633 O O . LEU A 1 82 ? -27.709 -5.508 46.155 1.00 80.69 82 LEU A O 1
ATOM 637 N N . ALA A 1 83 ? -29.582 -4.741 45.178 1.00 76.94 83 ALA A N 1
ATOM 638 C CA . ALA A 1 83 ? -30.023 -3.858 46.265 1.00 76.94 83 ALA A CA 1
ATOM 639 C C . ALA A 1 83 ? -28.968 -2.816 46.716 1.00 76.94 83 ALA A C 1
ATOM 641 O O . ALA A 1 83 ? -28.973 -2.346 47.854 1.00 76.94 83 ALA A O 1
ATOM 642 N N . LEU A 1 84 ? -28.065 -2.430 45.814 1.00 72.81 84 LEU A N 1
ATOM 643 C CA . LEU A 1 84 ? -27.042 -1.414 46.029 1.00 72.81 84 LEU A CA 1
ATOM 644 C C . LEU A 1 84 ? -27.659 -0.017 45.890 1.00 72.81 84 LEU A C 1
ATOM 646 O O . LEU A 1 84 ? -28.246 0.335 44.864 1.00 72.81 84 LEU A O 1
ATOM 650 N N . VAL A 1 85 ? -27.498 0.805 46.925 1.00 70.50 85 VAL A N 1
ATOM 651 C CA . VAL A 1 85 ? -28.009 2.181 46.976 1.00 70.50 85 VAL A CA 1
ATOM 652 C C . VAL A 1 85 ? -26.854 3.158 46.768 1.00 70.50 85 VAL A C 1
ATOM 654 O O . VAL A 1 85 ? -25.765 2.973 47.306 1.00 70.50 85 VAL A O 1
ATOM 657 N N . LYS A 1 86 ? -27.081 4.221 45.987 1.00 68.62 86 LYS A N 1
ATOM 658 C CA . LYS A 1 86 ? -26.087 5.284 45.793 1.00 68.62 86 LYS A CA 1
ATOM 659 C C . LYS A 1 86 ? -25.847 6.015 47.116 1.00 68.62 86 LYS A C 1
ATOM 661 O O . LYS A 1 86 ? -26.710 6.758 47.579 1.00 68.62 86 LYS A O 1
ATOM 666 N N . GLU A 1 87 ? -24.666 5.840 47.690 1.00 71.12 87 GLU A N 1
ATOM 667 C CA . GLU A 1 87 ? -24.264 6.520 48.918 1.00 71.12 87 GLU A CA 1
ATOM 668 C C . GLU A 1 87 ? -23.796 7.950 48.615 1.00 71.12 87 GLU A C 1
ATOM 670 O O . GLU A 1 87 ? -22.860 8.172 47.848 1.00 71.12 87 GLU A O 1
ATOM 675 N N . ALA A 1 88 ? -24.488 8.946 49.176 1.00 68.50 88 ALA A N 1
ATOM 676 C CA . ALA A 1 88 ? -24.217 10.360 48.901 1.00 68.50 88 ALA A CA 1
ATOM 677 C C . ALA A 1 88 ? -23.033 10.928 49.705 1.00 68.50 88 ALA A C 1
ATOM 679 O O . ALA A 1 88 ? -22.454 11.938 49.310 1.00 68.50 88 ALA A O 1
ATOM 680 N N . ARG A 1 89 ? -22.695 10.301 50.838 1.00 63.03 89 ARG A N 1
ATOM 681 C CA . ARG A 1 89 ? -21.600 10.688 51.739 1.00 63.03 89 ARG A CA 1
ATOM 682 C C . ARG A 1 89 ? -20.955 9.429 52.321 1.00 63.03 89 ARG A C 1
ATOM 684 O O . ARG A 1 89 ? -21.326 9.020 53.418 1.00 63.03 89 ARG A O 1
ATOM 691 N N . PRO A 1 90 ? -20.055 8.778 51.576 1.00 66.06 90 PRO A N 1
ATOM 692 C CA . PRO A 1 90 ? -19.395 7.577 52.060 1.00 66.06 90 PRO A CA 1
ATOM 693 C C . PRO A 1 90 ? -18.439 7.903 53.211 1.00 66.06 90 PRO A C 1
ATOM 695 O O . PRO A 1 90 ? -17.371 8.479 53.005 1.00 66.06 90 PRO A O 1
ATOM 698 N N . GLY A 1 91 ? -18.801 7.496 54.429 1.00 64.06 91 GLY A N 1
ATOM 699 C CA . GLY A 1 91 ? -17.977 7.699 55.631 1.00 64.06 91 GLY A CA 1
ATOM 700 C C . GLY A 1 91 ? -16.628 6.964 55.596 1.00 64.06 91 GLY A C 1
ATOM 701 O O . GLY A 1 91 ? -15.715 7.303 56.343 1.00 64.06 91 GLY A O 1
ATOM 702 N N . TYR A 1 92 ? -16.455 5.997 54.688 1.00 65.56 92 TYR A N 1
ATOM 703 C CA . TYR A 1 92 ? -15.173 5.323 54.445 1.00 65.56 92 TYR A CA 1
ATOM 704 C C . TYR A 1 92 ? -14.168 6.161 53.639 1.00 65.56 92 TYR A C 1
ATOM 706 O O . TYR A 1 92 ? -12.995 5.803 53.605 1.00 65.56 92 TYR A O 1
ATOM 714 N N . LEU A 1 93 ? -14.587 7.265 53.004 1.00 60.12 93 LEU A N 1
ATOM 715 C CA . LEU A 1 93 ? -13.653 8.216 52.384 1.00 60.12 93 LEU A CA 1
ATOM 716 C C . LEU A 1 93 ? -13.115 9.250 53.387 1.00 60.12 93 LEU A C 1
ATOM 718 O O . LEU A 1 93 ? -12.092 9.879 53.126 1.00 60.12 93 LEU A O 1
ATOM 722 N N . GLU A 1 94 ? -13.773 9.422 54.539 1.00 59.00 94 GLU A N 1
ATOM 723 C CA . GLU A 1 94 ? -13.362 10.383 55.575 1.00 59.00 94 GLU A CA 1
ATOM 724 C C . GLU A 1 94 ? -12.282 9.813 56.513 1.00 59.00 94 GLU A C 1
ATOM 726 O O . GLU A 1 94 ? -11.472 10.559 57.069 1.00 59.00 94 GLU A O 1
ATOM 731 N N . ALA A 1 95 ? -12.187 8.486 56.630 1.00 55.78 95 ALA A N 1
ATOM 732 C CA . ALA A 1 95 ? -11.167 7.806 57.425 1.00 55.78 95 ALA A CA 1
ATOM 733 C C . ALA A 1 95 ? -9.836 7.674 56.660 1.00 55.78 95 ALA A C 1
ATOM 735 O O . ALA A 1 95 ? -9.431 6.583 56.267 1.00 55.78 95 ALA A O 1
ATOM 736 N N . GLY A 1 96 ? -9.130 8.786 56.437 1.00 54.47 96 GLY A N 1
ATOM 737 C CA . GLY A 1 96 ? -7.772 8.695 55.883 1.00 54.47 96 GLY A CA 1
ATOM 738 C C . GLY A 1 96 ? -7.065 9.988 55.498 1.00 54.47 96 GLY A C 1
ATOM 739 O O . GLY A 1 96 ? -5.842 9.973 55.370 1.00 54.47 96 GLY A O 1
ATOM 740 N N . VAL A 1 97 ? -7.763 11.122 55.370 1.00 52.03 97 VAL A N 1
ATOM 741 C CA . VAL A 1 97 ? -7.091 12.383 54.990 1.00 52.03 97 VAL A CA 1
ATOM 742 C C . VAL A 1 97 ? -6.115 12.851 56.081 1.00 52.03 97 VAL A C 1
ATOM 744 O O . VAL A 1 97 ? -5.056 13.394 55.772 1.00 52.03 97 VAL A O 1
ATOM 747 N N . SER A 1 98 ? -6.395 12.554 57.356 1.00 49.91 98 SER A N 1
ATOM 748 C CA . SER A 1 98 ? -5.506 12.938 58.463 1.00 49.91 98 SER A CA 1
ATOM 749 C C . SER A 1 98 ? -4.248 12.069 58.592 1.00 49.91 98 SER A C 1
ATOM 751 O O . SER A 1 98 ? -3.260 12.550 59.137 1.00 49.91 98 SER A O 1
ATOM 753 N N . VAL A 1 99 ? -4.259 10.819 58.113 1.00 55.56 99 VAL A N 1
ATOM 754 C CA . VAL A 1 99 ? -3.109 9.895 58.241 1.00 55.56 99 VAL A CA 1
ATOM 755 C C . VAL A 1 99 ? -2.179 9.990 57.023 1.00 55.56 99 VAL A C 1
ATOM 757 O O . VAL A 1 99 ? -0.978 9.759 57.133 1.00 55.56 99 VAL A O 1
ATOM 760 N N . ALA A 1 100 ? -2.706 10.396 55.862 1.00 51.53 100 ALA A N 1
ATOM 761 C CA . ALA A 1 100 ? -1.896 10.655 54.671 1.00 51.53 100 ALA A CA 1
ATOM 762 C C . ALA A 1 100 ? -1.139 11.998 54.742 1.00 51.53 100 ALA A C 1
ATOM 764 O O . ALA A 1 100 ? -0.026 12.097 54.233 1.00 51.53 100 ALA A O 1
ATOM 765 N N . ALA A 1 101 ? -1.705 13.020 55.398 1.00 51.72 101 ALA A N 1
ATOM 766 C CA . ALA A 1 101 ? -1.086 14.346 55.503 1.00 51.72 101 ALA A CA 1
ATOM 767 C C . ALA A 1 101 ? -0.015 14.460 56.608 1.00 51.72 101 ALA A C 1
ATOM 769 O O . ALA A 1 101 ? 0.819 15.360 56.550 1.00 51.72 101 ALA A O 1
ATOM 770 N N . SER A 1 102 ? -0.000 13.559 57.598 1.00 51.12 102 SER A N 1
ATOM 771 C CA . SER A 1 102 ? 0.955 13.599 58.718 1.00 51.12 102 SER A CA 1
ATOM 772 C C . SER A 1 102 ? 2.320 12.967 58.414 1.00 51.12 102 SER A C 1
ATOM 774 O O . SER A 1 102 ? 3.224 13.078 59.234 1.00 51.12 102 SER A O 1
ATOM 776 N N . ASN A 1 103 ? 2.475 12.304 57.260 1.00 56.09 103 ASN A N 1
ATOM 777 C CA . ASN A 1 103 ? 3.695 11.583 56.870 1.00 56.09 103 ASN A CA 1
ATOM 778 C C . ASN A 1 103 ? 4.437 12.220 55.681 1.00 56.09 103 ASN A C 1
ATOM 780 O O . ASN A 1 103 ? 5.310 11.583 55.092 1.00 56.09 103 ASN A O 1
ATOM 784 N N . LEU A 1 104 ? 4.114 13.462 55.310 1.00 52.31 104 LEU A N 1
ATOM 785 C CA . LEU A 1 104 ? 4.939 14.207 54.360 1.00 52.31 104 LEU A CA 1
ATOM 786 C C . LEU A 1 104 ? 6.188 14.729 55.094 1.00 52.31 104 LEU A C 1
ATOM 788 O O . LEU A 1 104 ? 6.033 15.486 56.056 1.00 52.31 104 LEU A O 1
ATOM 792 N N . PRO A 1 105 ? 7.413 14.348 54.682 1.00 50.59 105 PRO A N 1
ATOM 793 C CA . PRO A 1 105 ? 8.617 14.953 55.228 1.00 50.59 105 PRO A CA 1
ATOM 794 C C . PRO A 1 105 ? 8.604 16.439 54.859 1.00 50.59 105 PRO A C 1
ATOM 796 O O . PRO A 1 105 ? 8.484 16.794 53.684 1.00 50.59 105 PRO A O 1
ATOM 799 N N . GLN A 1 106 ? 8.659 17.303 55.874 1.00 53.22 106 GLN A N 1
ATOM 800 C CA . GLN A 1 106 ? 8.873 18.731 55.655 1.00 53.22 106 GLN A CA 1
ATOM 801 C C . GLN A 1 106 ? 10.271 18.942 55.040 1.00 53.22 106 GLN A C 1
ATOM 803 O O . GLN A 1 106 ? 11.177 18.172 55.374 1.00 53.22 106 GLN A O 1
ATOM 808 N N . PRO A 1 107 ? 10.432 19.916 54.126 1.00 57.22 107 PRO A N 1
ATOM 809 C CA . PRO A 1 107 ? 11.719 20.237 53.508 1.00 57.22 107 PRO A CA 1
ATOM 810 C C . PRO A 1 107 ? 12.760 20.739 54.516 1.00 57.22 107 PRO A C 1
ATOM 812 O O . PRO A 1 107 ? 12.362 21.373 55.521 1.00 57.22 107 PRO A O 1
#